Protein AF-A0A957L0G6-F1 (afdb_monomer_lite)

Foldseek 3Di:
DADPVLLVVVVVVLVVVLVLQPDDPCSLVVLLVVCVVDPPVVSVSSNRDDGDCNVVVVVCVVVNVVVVVVCVVPPPPPVVVVVVRVVSNVVSVCCVVVCVPVDDDDDPPVRDDDD

Sequence (115 aa):
GPSAAGEALTDALLAFLRQQIPGRLLDGLPATIMRYCIDDNVADMLGVPRSNWTIYLLWLEEKFWRLLDRLEIRYQRRAAVVTRYSHALLQGLVTIERGGNRPIFQIPSSLRAPM

pLDDT: mean 77.9, std 11.75, range [52.56, 94.69]

Radius of gyration: 19.18 Å; chains: 1; bounding box: 54×34×50 Å

Secondary structure (DSSP, 8-state):
---HHHHHHHHHHHHHHHHHSSSGGGTTHHHHHHHHHS-HHHHHHTTPPPPSTTHHHHHTHHHHHHHHHHHHTT-TTTHHHHHHHHHHHHHHHHHHHTTTT----PPPGGGSPP-

Structure (mmCIF, N/CA/C/O backbone):
data_AF-A0A957L0G6-F1
#
_entry.id   AF-A0A957L0G6-F1
#
loop_
_atom_site.group_PDB
_atom_site.id
_atom_site.type_symbol
_atom_site.label_atom_id
_atom_site.label_alt_id
_atom_site.label_comp_id
_atom_site.label_asym_id
_atom_site.label_entity_id
_atom_site.label_seq_id
_atom_site.pdbx_PDB_ins_code
_atom_site.Cartn_x
_atom_site.Cartn_y
_atom_site.Cartn_z
_atom_site.occupancy
_atom_site.B_iso_or_equiv
_atom_site.auth_seq_id
_atom_site.auth_comp_id
_atom_site.auth_asym_id
_atom_site.auth_atom_id
_atom_site.pdbx_PDB_model_num
ATOM 1 N N . GLY A 1 1 ? -3.435 -4.839 20.943 1.00 75.38 1 GLY A N 1
ATOM 2 C CA . GLY A 1 1 ? -3.300 -6.271 20.613 1.00 75.38 1 GLY A CA 1
ATOM 3 C C . GLY A 1 1 ? -4.083 -6.571 19.348 1.00 75.38 1 GLY A C 1
ATOM 4 O O . GLY A 1 1 ? -4.868 -5.709 18.958 1.00 75.38 1 GLY A O 1
ATOM 5 N N . PRO A 1 2 ? -3.867 -7.733 18.710 1.00 89.69 2 PRO A N 1
ATOM 6 C CA . PRO A 1 2 ? -4.615 -8.143 17.520 1.00 89.69 2 PRO A CA 1
ATOM 7 C C . PRO A 1 2 ? -6.122 -8.163 17.806 1.00 89.69 2 PRO A C 1
ATOM 9 O O . PRO A 1 2 ? -6.548 -8.461 18.924 1.00 89.69 2 PRO A O 1
ATOM 12 N N . SER A 1 3 ? -6.928 -7.790 16.813 1.00 93.69 3 SER A N 1
ATOM 13 C CA . SER A 1 3 ? -8.388 -7.775 16.927 1.00 93.69 3 SER A CA 1
ATOM 14 C C . SER A 1 3 ? -9.028 -8.057 15.574 1.00 93.69 3 SER A C 1
ATOM 16 O O . SER A 1 3 ? -8.546 -7.569 14.554 1.00 93.69 3 SER A O 1
ATOM 18 N N . ALA A 1 4 ? -10.158 -8.769 15.576 1.00 92.62 4 ALA A N 1
ATOM 19 C CA . ALA A 1 4 ? -10.888 -9.095 14.350 1.00 92.62 4 ALA A CA 1
ATOM 20 C C . ALA A 1 4 ? -11.317 -7.840 13.565 1.00 92.62 4 ALA A C 1
ATOM 22 O O . ALA A 1 4 ? -11.284 -7.825 12.339 1.00 92.62 4 ALA A O 1
ATOM 23 N N . ALA A 1 5 ? -11.673 -6.758 14.269 1.00 92.62 5 ALA A N 1
ATOM 24 C CA . ALA A 1 5 ? -12.000 -5.481 13.636 1.00 92.62 5 ALA A CA 1
ATOM 25 C C . ALA A 1 5 ? -10.780 -4.840 12.950 1.00 92.62 5 ALA A C 1
ATOM 27 O O . ALA A 1 5 ? -10.911 -4.283 11.862 1.00 92.62 5 ALA A O 1
ATOM 28 N N . GLY A 1 6 ? -9.597 -4.938 13.566 1.00 91.81 6 GLY A N 1
ATOM 29 C CA . GLY A 1 6 ? -8.343 -4.455 12.986 1.00 91.81 6 GLY A CA 1
ATOM 30 C C . GLY A 1 6 ? -7.937 -5.241 11.740 1.00 91.81 6 GLY A C 1
ATOM 31 O O . GLY A 1 6 ? -7.620 -4.633 10.724 1.00 91.81 6 GLY A O 1
ATOM 32 N N . GLU A 1 7 ? -8.022 -6.571 11.783 1.00 94.31 7 GLU A N 1
ATOM 33 C CA . GLU A 1 7 ? -7.745 -7.434 10.624 1.00 94.31 7 GLU A CA 1
ATOM 34 C C . GLU A 1 7 ? -8.703 -7.152 9.457 1.00 94.31 7 GLU A C 1
ATOM 36 O O . GLU A 1 7 ? -8.262 -6.992 8.318 1.00 94.31 7 GLU A O 1
ATOM 41 N N . ALA A 1 8 ? -10.003 -6.999 9.737 1.00 94.25 8 ALA A N 1
ATOM 42 C CA . ALA A 1 8 ? -10.994 -6.651 8.719 1.00 94.25 8 ALA A CA 1
ATOM 43 C C . ALA A 1 8 ? -10.719 -5.277 8.080 1.00 94.25 8 ALA A C 1
ATOM 45 O O . ALA A 1 8 ? -10.888 -5.104 6.871 1.00 94.25 8 ALA A O 1
ATOM 46 N N . LEU A 1 9 ? -10.264 -4.298 8.872 1.00 94.56 9 LEU A N 1
ATOM 47 C CA . LEU A 1 9 ? -9.872 -2.986 8.359 1.00 94.56 9 LEU A CA 1
ATOM 48 C C . LEU A 1 9 ? -8.610 -3.069 7.487 1.00 94.56 9 LEU A C 1
ATOM 50 O O . LEU A 1 9 ? -8.558 -2.430 6.434 1.00 94.56 9 LEU A O 1
ATOM 54 N N . THR A 1 10 ? -7.618 -3.870 7.888 1.00 94.69 10 THR A N 1
ATOM 55 C CA . THR A 1 10 ? -6.409 -4.123 7.088 1.00 94.69 10 THR A CA 1
ATOM 56 C C . THR A 1 10 ? -6.756 -4.765 5.747 1.00 94.69 10 THR A C 1
ATOM 58 O O . THR A 1 10 ? -6.242 -4.331 4.713 1.00 94.69 10 THR A O 1
ATOM 61 N N . ASP A 1 11 ? -7.649 -5.757 5.728 1.00 93.69 11 ASP A N 1
ATOM 62 C CA . ASP A 1 11 ? -8.068 -6.409 4.483 1.00 93.69 11 ASP A CA 1
ATOM 63 C C . ASP A 1 11 ? -8.803 -5.435 3.549 1.00 93.69 11 ASP A C 1
ATOM 65 O O . ASP A 1 11 ? -8.480 -5.341 2.361 1.00 93.69 11 ASP A O 1
ATOM 69 N N . ALA A 1 12 ? -9.707 -4.611 4.094 1.00 93.88 12 ALA A N 1
ATOM 70 C CA . ALA A 1 12 ? -10.381 -3.560 3.333 1.00 93.88 12 ALA A CA 1
ATOM 71 C C . ALA A 1 12 ? -9.389 -2.544 2.737 1.00 93.88 12 ALA A C 1
ATOM 73 O O . ALA A 1 12 ? -9.527 -2.143 1.577 1.00 93.88 12 ALA A O 1
ATOM 74 N N . LEU A 1 13 ? -8.357 -2.160 3.495 1.00 91.88 13 LEU A N 1
ATOM 75 C CA . LEU A 1 13 ? -7.300 -1.270 3.018 1.00 91.88 13 LEU A CA 1
ATOM 76 C C . LEU A 1 13 ? -6.475 -1.914 1.895 1.00 91.88 13 LEU A C 1
ATOM 78 O O . LEU A 1 13 ? -6.222 -1.275 0.874 1.00 91.88 13 LEU A O 1
ATOM 82 N N . LEU A 1 14 ? -6.083 -3.180 2.035 1.00 91.25 14 LEU A N 1
ATOM 83 C CA . LEU A 1 14 ? -5.350 -3.899 0.989 1.00 91.25 14 LEU A CA 1
ATOM 84 C C . LEU A 1 14 ? -6.190 -4.060 -0.282 1.00 91.25 14 LEU A C 1
ATOM 86 O O . LEU A 1 14 ? -5.670 -3.883 -1.385 1.00 91.25 14 LEU A O 1
ATOM 90 N N . ALA A 1 15 ? -7.485 -4.352 -0.147 1.00 90.12 15 ALA A N 1
ATOM 91 C CA . ALA A 1 15 ? -8.414 -4.399 -1.271 1.00 90.12 15 ALA A CA 1
ATOM 92 C C . ALA A 1 15 ? -8.520 -3.038 -1.974 1.00 90.12 15 ALA A C 1
ATOM 94 O O . ALA A 1 15 ? -8.452 -2.980 -3.204 1.00 90.12 15 ALA A O 1
ATOM 95 N N . PHE A 1 16 ? -8.614 -1.949 -1.207 1.00 87.69 16 PHE A N 1
ATOM 96 C CA . PHE A 1 16 ? -8.604 -0.591 -1.743 1.00 87.69 16 PHE A CA 1
ATOM 97 C C . PHE A 1 16 ? -7.303 -0.287 -2.498 1.00 87.69 16 PHE A C 1
ATOM 99 O O . PHE A 1 16 ? -7.354 0.159 -3.642 1.00 87.69 16 PHE A O 1
ATOM 106 N N . LEU A 1 17 ? -6.138 -0.587 -1.915 1.00 85.44 17 LEU A N 1
ATOM 107 C CA . LEU A 1 17 ? -4.836 -0.331 -2.543 1.00 85.44 17 LEU A CA 1
ATOM 108 C C . LEU A 1 17 ? -4.642 -1.134 -3.837 1.00 85.44 17 LEU A C 1
ATOM 110 O O . LEU A 1 17 ? -4.122 -0.595 -4.813 1.00 85.44 17 LEU A O 1
ATOM 114 N N . ARG A 1 18 ? -5.110 -2.387 -3.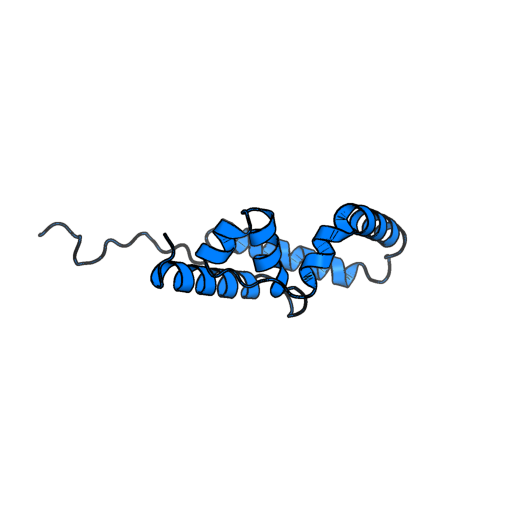892 1.00 84.81 18 ARG A N 1
ATOM 115 C CA . ARG A 1 18 ? -5.075 -3.207 -5.119 1.00 84.81 18 ARG A CA 1
ATOM 116 C C . ARG A 1 18 ? -5.866 -2.578 -6.266 1.00 84.81 18 ARG A C 1
ATOM 118 O O . ARG A 1 18 ? -5.437 -2.670 -7.407 1.00 84.81 18 ARG A O 1
ATOM 125 N N . GLN A 1 19 ? -6.982 -1.902 -5.986 1.00 84.44 19 GLN A N 1
ATOM 126 C CA . GLN A 1 19 ? -7.765 -1.221 -7.029 1.00 84.44 19 GLN A CA 1
ATOM 127 C C . GLN A 1 19 ? -7.030 -0.023 -7.644 1.00 84.44 19 GLN A C 1
ATOM 129 O O . GLN A 1 19 ? -7.326 0.361 -8.773 1.00 84.44 19 GLN A O 1
ATOM 134 N N . GLN A 1 20 ? -6.078 0.563 -6.917 1.00 78.19 20 GLN A N 1
ATOM 135 C CA . GLN A 1 20 ? -5.308 1.724 -7.373 1.00 78.19 20 GLN A CA 1
ATOM 136 C C . GLN A 1 20 ? -4.095 1.321 -8.217 1.00 78.19 20 GLN A C 1
ATOM 138 O O . GLN A 1 20 ? -3.585 2.124 -8.999 1.00 78.19 20 GLN A O 1
ATOM 143 N N . ILE A 1 21 ? -3.626 0.078 -8.076 1.00 75.25 21 ILE A N 1
ATOM 144 C CA . ILE A 1 21 ? -2.477 -0.431 -8.816 1.00 75.25 21 ILE A CA 1
ATOM 145 C C . ILE A 1 21 ? -2.964 -1.071 -10.126 1.00 75.25 21 ILE A C 1
ATOM 147 O O . ILE A 1 21 ? -3.768 -2.001 -10.110 1.00 75.25 21 ILE A O 1
ATOM 151 N N . PRO A 1 22 ? -2.491 -0.605 -11.294 1.00 69.19 22 PRO A N 1
ATOM 152 C CA . PRO A 1 22 ? -2.923 -1.153 -12.570 1.00 69.19 22 PRO A CA 1
ATOM 153 C C . PRO A 1 22 ? -2.393 -2.583 -12.789 1.00 69.19 22 PRO A C 1
ATOM 155 O O . PRO A 1 22 ? -1.188 -2.811 -12.902 1.00 69.19 22 PRO A O 1
ATOM 158 N N . GLY A 1 23 ? -3.315 -3.536 -12.961 1.00 71.75 23 GLY A N 1
ATOM 159 C CA . GLY A 1 23 ? -3.033 -4.936 -13.310 1.00 71.75 23 GLY A CA 1
ATOM 160 C C . GLY A 1 23 ? -2.715 -5.846 -12.113 1.00 71.75 23 GLY A C 1
ATOM 161 O O . GLY A 1 23 ? -2.372 -5.380 -11.042 1.00 71.75 23 GLY A O 1
ATOM 162 N N . ARG A 1 24 ? -2.791 -7.173 -12.314 1.00 75.62 24 ARG A N 1
ATOM 163 C CA . ARG A 1 24 ? -2.708 -8.187 -11.233 1.00 75.62 24 ARG A CA 1
ATOM 164 C C . ARG A 1 24 ? -1.301 -8.550 -10.758 1.00 75.62 24 ARG A C 1
ATOM 166 O O . ARG A 1 24 ? -1.127 -9.227 -9.751 1.00 75.62 24 ARG A O 1
ATOM 173 N N . LEU A 1 25 ? -0.273 -8.172 -11.518 1.00 68.56 25 LEU A N 1
ATOM 174 C CA . LEU A 1 25 ? 1.102 -8.581 -11.214 1.00 68.56 25 LEU A CA 1
ATOM 175 C C . LEU A 1 25 ? 1.594 -7.947 -9.905 1.00 68.56 25 LEU A C 1
ATOM 177 O O . LEU A 1 25 ? 2.338 -8.573 -9.162 1.00 68.56 25 LEU A O 1
ATOM 181 N N . LEU A 1 26 ? 1.145 -6.734 -9.591 1.00 73.38 26 LEU A N 1
ATOM 182 C CA . LEU A 1 26 ? 1.615 -5.971 -8.438 1.00 73.38 26 LEU A CA 1
ATOM 183 C C . LEU A 1 26 ? 0.650 -6.031 -7.239 1.00 73.38 26 LEU A C 1
ATOM 185 O O . LEU A 1 26 ? 0.839 -5.296 -6.277 1.00 73.38 26 LEU A O 1
ATOM 189 N N . ASP A 1 27 ? -0.330 -6.940 -7.237 1.00 80.19 27 ASP A N 1
ATOM 190 C CA . ASP A 1 27 ? -1.326 -7.066 -6.154 1.00 80.19 27 ASP A CA 1
ATOM 191 C C . ASP A 1 27 ? -0.705 -7.417 -4.789 1.00 80.19 27 ASP A C 1
ATOM 193 O O . ASP A 1 27 ? -1.289 -7.141 -3.737 1.00 80.19 27 ASP A O 1
ATOM 197 N N . GLY A 1 28 ? 0.478 -8.043 -4.800 1.00 83.69 28 GLY A N 1
ATOM 198 C CA . GLY A 1 28 ? 1.259 -8.354 -3.600 1.00 83.69 28 GLY A CA 1
ATOM 199 C C . GLY A 1 28 ? 2.115 -7.192 -3.095 1.00 83.69 28 GLY A C 1
ATOM 200 O O . GLY A 1 28 ? 2.562 -7.225 -1.950 1.00 83.69 28 GLY A O 1
ATOM 201 N N . LEU A 1 29 ? 2.324 -6.160 -3.919 1.00 83.50 29 LEU A N 1
ATOM 202 C CA . LEU A 1 29 ? 3.218 -5.044 -3.620 1.00 83.50 29 LEU A CA 1
ATOM 203 C C . LEU A 1 29 ? 2.777 -4.237 -2.384 1.00 83.50 29 LEU A C 1
ATOM 205 O O . LEU A 1 29 ? 3.642 -3.974 -1.552 1.00 83.50 29 LEU A O 1
ATOM 209 N N . PRO A 1 30 ? 1.483 -3.900 -2.177 1.00 87.81 30 PRO A N 1
ATOM 210 C CA . PRO A 1 30 ? 1.049 -3.199 -0.967 1.00 87.81 30 PRO A CA 1
ATOM 211 C C . PRO A 1 30 ? 1.406 -3.944 0.320 1.00 87.81 30 PRO A C 1
ATOM 213 O O . PRO A 1 30 ? 1.952 -3.352 1.244 1.00 87.81 30 PRO A O 1
ATOM 216 N N . ALA A 1 31 ? 1.160 -5.258 0.360 1.00 89.94 31 ALA A N 1
ATOM 217 C CA . ALA A 1 31 ? 1.470 -6.087 1.522 1.00 89.94 31 ALA A CA 1
ATOM 218 C C . ALA A 1 31 ? 2.985 -6.201 1.754 1.00 89.94 31 ALA A C 1
ATOM 220 O O . ALA A 1 31 ? 3.441 -6.139 2.894 1.00 89.94 31 ALA A O 1
ATOM 221 N N . THR A 1 32 ? 3.765 -6.314 0.672 1.00 87.62 32 THR A N 1
ATOM 222 C CA . THR A 1 32 ? 5.233 -6.296 0.721 1.00 87.62 32 THR A CA 1
ATOM 223 C C . THR A 1 32 ? 5.769 -4.981 1.287 1.00 87.62 32 THR A C 1
ATOM 225 O O . THR A 1 32 ? 6.612 -5.008 2.175 1.00 87.62 32 THR A O 1
ATOM 228 N N . ILE A 1 33 ? 5.274 -3.837 0.802 1.00 85.12 33 ILE A N 1
ATOM 229 C CA . ILE A 1 33 ? 5.703 -2.510 1.268 1.00 85.12 33 ILE A CA 1
ATOM 230 C C . ILE A 1 33 ? 5.307 -2.308 2.728 1.00 85.12 33 ILE A C 1
ATOM 232 O O . ILE A 1 33 ? 6.133 -1.868 3.517 1.00 85.12 33 ILE A O 1
ATOM 236 N N . MET A 1 34 ? 4.077 -2.673 3.107 1.00 89.69 34 MET A N 1
ATOM 237 C CA . MET A 1 34 ? 3.645 -2.608 4.503 1.00 89.69 34 MET A CA 1
ATOM 238 C C . MET A 1 34 ? 4.609 -3.389 5.397 1.00 89.69 34 MET A C 1
ATOM 240 O O . MET A 1 34 ? 5.205 -2.789 6.278 1.00 89.69 34 MET A O 1
ATOM 244 N N . ARG A 1 35 ? 4.859 -4.672 5.112 1.00 90.25 35 ARG A N 1
ATOM 245 C CA . ARG A 1 35 ? 5.814 -5.508 5.871 1.00 90.25 35 ARG A CA 1
ATOM 246 C C . ARG A 1 35 ? 7.263 -5.024 5.851 1.00 90.25 35 ARG A C 1
ATOM 248 O O . ARG A 1 35 ? 8.047 -5.424 6.694 1.00 90.25 35 ARG A O 1
ATOM 255 N N . TYR A 1 36 ? 7.644 -4.216 4.873 1.00 85.31 36 TYR A N 1
ATOM 256 C CA . TYR A 1 36 ? 8.959 -3.586 4.865 1.00 85.31 36 TYR A CA 1
ATOM 257 C C . TYR A 1 36 ? 9.000 -2.353 5.775 1.00 85.31 36 TYR A C 1
ATOM 259 O O . TYR A 1 36 ? 9.986 -2.122 6.468 1.00 85.31 36 TYR A O 1
ATOM 267 N N . CYS A 1 37 ? 7.928 -1.559 5.789 1.00 88.38 37 CYS A N 1
ATOM 268 C CA . CYS A 1 37 ? 7.830 -0.355 6.611 1.00 88.38 37 CYS A CA 1
ATOM 269 C C . CYS A 1 37 ? 7.532 -0.651 8.085 1.00 88.38 37 CYS A C 1
ATOM 271 O O . CYS A 1 37 ? 7.915 0.133 8.953 1.00 88.38 37 CYS A O 1
ATOM 273 N N . ILE A 1 38 ? 6.821 -1.742 8.367 1.00 88.88 38 ILE A N 1
ATOM 274 C CA . ILE A 1 38 ? 6.497 -2.194 9.720 1.00 88.88 38 ILE A CA 1
ATOM 275 C C . ILE A 1 38 ? 7.136 -3.555 9.977 1.00 88.88 38 ILE A C 1
ATOM 277 O O . ILE A 1 38 ? 7.136 -4.404 9.098 1.00 88.88 38 ILE A O 1
ATOM 281 N N . ASP A 1 39 ? 7.651 -3.772 11.188 1.00 86.50 39 ASP A N 1
ATOM 282 C CA . ASP A 1 39 ? 8.242 -5.057 11.579 1.00 86.50 39 ASP A CA 1
ATOM 283 C C . ASP A 1 39 ? 7.259 -6.226 11.388 1.00 86.50 39 ASP A C 1
ATOM 285 O O . ASP A 1 39 ? 6.042 -6.069 11.560 1.00 86.50 39 ASP A O 1
ATOM 289 N N . ASP A 1 40 ? 7.787 -7.415 11.085 1.00 87.69 40 ASP A N 1
ATOM 290 C CA . ASP A 1 40 ? 6.984 -8.610 10.806 1.00 87.69 40 ASP A CA 1
ATOM 291 C C . ASP A 1 40 ? 6.044 -8.973 11.962 1.00 87.69 40 ASP A C 1
ATOM 293 O O . ASP A 1 40 ? 4.923 -9.418 11.712 1.00 87.69 40 ASP A O 1
ATOM 297 N N . ASN A 1 41 ? 6.435 -8.716 13.215 1.00 90.44 41 ASN A N 1
ATOM 298 C CA . ASN A 1 41 ? 5.560 -8.972 14.360 1.00 90.44 41 ASN A CA 1
ATOM 299 C C . ASN A 1 41 ? 4.316 -8.077 14.340 1.00 90.44 41 ASN A C 1
ATOM 301 O O . ASN A 1 41 ? 3.213 -8.526 14.651 1.00 90.44 41 ASN A O 1
ATOM 305 N N . VAL A 1 42 ? 4.476 -6.808 13.958 1.00 91.69 42 VAL A N 1
ATOM 306 C CA . VAL A 1 42 ? 3.359 -5.859 13.852 1.00 91.69 42 VAL A CA 1
ATOM 307 C C . VAL A 1 42 ? 2.493 -6.206 12.645 1.00 91.69 42 VAL A C 1
ATOM 309 O O . VAL A 1 42 ? 1.266 -6.155 12.727 1.00 91.69 42 VAL A O 1
ATOM 312 N N . ALA A 1 43 ? 3.115 -6.608 11.537 1.00 91.94 43 ALA A N 1
ATOM 313 C CA . ALA A 1 43 ? 2.397 -7.022 10.341 1.00 91.94 43 ALA A CA 1
ATOM 314 C C . ALA A 1 43 ? 1.562 -8.289 10.573 1.00 91.94 43 ALA A C 1
ATOM 316 O O . ALA A 1 43 ? 0.415 -8.357 10.123 1.00 91.94 43 ALA A O 1
ATOM 317 N N . ASP A 1 44 ? 2.107 -9.255 11.316 1.00 92.50 44 ASP A N 1
ATOM 318 C CA . ASP A 1 44 ? 1.405 -10.476 11.711 1.00 92.50 44 ASP A CA 1
ATOM 319 C C . ASP A 1 44 ? 0.232 -10.147 12.657 1.00 92.50 44 ASP A C 1
ATOM 321 O O . ASP A 1 44 ? -0.862 -10.676 12.473 1.00 92.50 44 ASP A O 1
ATOM 325 N N . MET A 1 45 ? 0.393 -9.194 13.589 1.00 92.38 45 MET A N 1
ATOM 326 C CA . MET A 1 45 ? -0.714 -8.714 14.438 1.00 92.38 45 MET A CA 1
ATOM 327 C C . MET A 1 45 ? -1.842 -8.014 13.666 1.00 92.38 45 MET A C 1
ATOM 329 O O . MET A 1 45 ? -2.977 -7.991 14.141 1.00 92.38 45 MET A O 1
ATOM 333 N N . LEU A 1 46 ? -1.537 -7.399 12.522 1.00 92.00 46 LEU A N 1
ATOM 334 C CA . LEU A 1 46 ? -2.512 -6.702 11.677 1.00 92.00 46 LEU A CA 1
ATOM 335 C C . LEU A 1 46 ? -3.152 -7.611 10.618 1.00 92.00 46 LEU A C 1
ATOM 337 O O . LEU A 1 46 ? -4.024 -7.145 9.883 1.00 92.00 46 LEU A O 1
ATOM 341 N N . GLY A 1 47 ? -2.717 -8.871 10.514 1.00 91.44 47 GLY A N 1
ATOM 342 C CA . GLY A 1 47 ? -3.197 -9.808 9.498 1.00 91.44 47 GLY A CA 1
ATOM 343 C C . GLY A 1 47 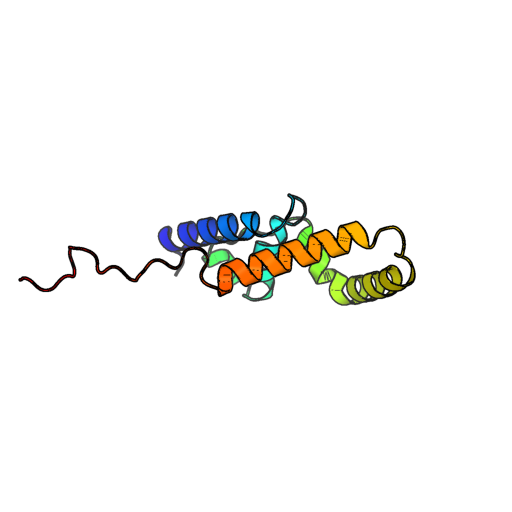? -2.716 -9.480 8.081 1.00 91.44 47 GLY A C 1
ATOM 344 O O . GLY A 1 47 ? -3.333 -9.904 7.104 1.00 91.44 47 GLY A O 1
ATOM 345 N N . VAL A 1 48 ? -1.624 -8.721 7.929 1.00 92.12 48 VAL A N 1
ATOM 346 C CA . VAL A 1 48 ? -1.070 -8.415 6.601 1.00 92.12 48 VAL A CA 1
ATOM 347 C C . VAL A 1 48 ? -0.589 -9.728 5.976 1.00 92.12 48 VAL A C 1
ATOM 349 O O . VAL A 1 48 ? 0.213 -10.424 6.592 1.00 92.12 48 VAL A O 1
ATOM 352 N N . PRO A 1 49 ? -1.004 -10.118 4.762 1.00 88.25 49 PRO A N 1
ATOM 353 C CA . PRO A 1 49 ? -0.556 -11.372 4.172 1.00 88.25 49 PRO A CA 1
ATOM 354 C C . PRO A 1 49 ? 0.954 -11.336 3.917 1.00 88.25 49 PRO A C 1
ATOM 356 O O . PRO A 1 49 ? 1.519 -10.298 3.562 1.00 88.25 49 PRO A O 1
ATOM 359 N N . ARG A 1 50 ? 1.634 -12.475 4.080 1.00 81.75 50 ARG A N 1
ATOM 360 C CA . ARG A 1 50 ? 3.013 -12.605 3.593 1.00 81.75 50 ARG A CA 1
ATOM 361 C C . ARG A 1 50 ? 2.983 -12.558 2.073 1.00 81.75 50 ARG A C 1
ATOM 363 O O . ARG A 1 50 ? 2.199 -13.253 1.433 1.00 81.75 50 ARG A O 1
ATOM 370 N N . SER A 1 51 ? 3.788 -11.681 1.494 1.00 70.44 51 SER A N 1
ATOM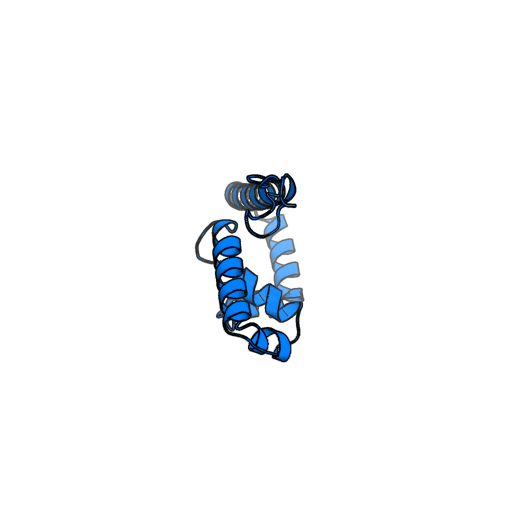 371 C CA . SER A 1 51 ? 3.808 -11.511 0.049 1.00 70.44 51 SER A CA 1
ATOM 372 C C . SER A 1 51 ? 4.491 -12.678 -0.654 1.00 70.44 51 SER A C 1
ATOM 374 O O . SER A 1 51 ? 5.456 -13.221 -0.129 1.00 70.44 51 SER A O 1
ATOM 376 N N . ASN A 1 52 ? 4.021 -12.998 -1.862 1.00 70.38 52 ASN A N 1
ATOM 377 C CA . ASN A 1 52 ? 4.536 -14.094 -2.680 1.00 70.38 52 ASN A CA 1
ATOM 378 C C . ASN A 1 52 ? 5.898 -13.721 -3.300 1.00 70.38 52 ASN A C 1
ATOM 380 O O . ASN A 1 52 ? 6.924 -13.672 -2.635 1.00 70.38 52 ASN A O 1
ATOM 384 N N . TRP A 1 53 ? 5.921 -13.409 -4.594 1.00 68.62 53 TRP A N 1
ATOM 385 C CA . TRP A 1 53 ? 7.153 -13.115 -5.322 1.00 68.62 53 TRP A CA 1
ATOM 386 C C . TRP A 1 53 ? 7.604 -11.651 -5.195 1.00 68.62 53 TRP A C 1
ATOM 388 O O . TRP A 1 53 ? 8.765 -11.341 -5.450 1.00 68.62 53 TRP A O 1
ATOM 398 N N . THR A 1 54 ? 6.714 -10.739 -4.793 1.00 65.81 54 THR A N 1
ATOM 399 C CA . THR A 1 54 ? 7.010 -9.300 -4.703 1.00 65.81 54 THR A CA 1
ATOM 400 C C . THR A 1 54 ? 8.048 -8.972 -3.631 1.00 65.81 54 THR A C 1
ATOM 402 O O . THR A 1 54 ? 8.728 -7.960 -3.756 1.00 65.81 54 THR A O 1
ATOM 405 N N . ILE A 1 55 ? 8.270 -9.851 -2.647 1.00 68.19 55 ILE A N 1
ATOM 406 C CA . ILE A 1 55 ? 9.358 -9.697 -1.667 1.00 68.19 55 ILE A CA 1
ATOM 407 C C . ILE A 1 55 ? 10.742 -9.714 -2.327 1.00 68.19 55 ILE A C 1
ATOM 409 O O . ILE A 1 55 ? 11.653 -9.007 -1.898 1.00 68.19 55 ILE A O 1
ATOM 413 N N . TYR A 1 56 ? 10.885 -10.457 -3.429 1.00 69.38 56 TYR A N 1
ATOM 414 C CA . TYR A 1 56 ? 12.130 -10.493 -4.180 1.00 69.38 56 TYR A CA 1
ATOM 415 C C . TYR A 1 56 ? 12.414 -9.165 -4.880 1.00 69.38 56 TYR A C 1
ATOM 417 O O . TYR A 1 56 ? 13.581 -8.892 -5.107 1.00 69.38 56 TYR A O 1
ATOM 425 N N . LEU A 1 57 ? 11.413 -8.320 -5.180 1.00 67.19 57 LEU A N 1
ATOM 426 C CA . LEU A 1 57 ? 11.656 -6.976 -5.730 1.00 67.19 57 LEU A CA 1
ATOM 427 C C . LEU A 1 57 ? 12.400 -6.085 -4.733 1.00 67.19 57 LEU A C 1
ATOM 429 O O . LEU A 1 57 ? 13.331 -5.393 -5.133 1.00 67.19 57 LEU A O 1
ATOM 433 N N . LEU A 1 58 ? 12.018 -6.134 -3.452 1.00 67.06 58 LEU A N 1
ATOM 434 C CA . LEU A 1 58 ? 12.698 -5.384 -2.393 1.00 67.06 58 LEU A CA 1
ATOM 435 C C . LEU A 1 58 ? 14.092 -5.946 -2.120 1.00 67.06 58 LEU A C 1
ATOM 437 O O . LEU A 1 58 ? 15.058 -5.199 -2.032 1.00 67.06 58 LEU A O 1
ATOM 441 N N . TRP A 1 59 ? 14.222 -7.273 -2.052 1.00 65.94 59 TRP A N 1
ATOM 442 C CA . TRP A 1 59 ? 15.519 -7.909 -1.804 1.00 65.94 59 TRP A CA 1
ATOM 443 C C . TRP A 1 59 ? 16.515 -7.701 -2.956 1.00 65.94 59 TRP A C 1
ATOM 445 O O . TRP A 1 59 ? 17.728 -7.759 -2.768 1.00 65.94 59 TRP A O 1
ATOM 455 N N . LEU A 1 60 ? 16.012 -7.426 -4.163 1.00 65.19 60 LEU A N 1
ATOM 456 C CA . LEU A 1 60 ? 16.832 -7.082 -5.316 1.00 65.19 60 LEU A CA 1
ATOM 457 C C . LEU A 1 60 ? 17.192 -5.594 -5.394 1.00 65.19 60 LEU A C 1
ATOM 459 O O . LEU A 1 60 ? 17.681 -5.212 -6.448 1.00 65.19 60 LEU A O 1
ATOM 463 N N . GLU A 1 61 ? 16.988 -4.766 -4.365 1.00 60.03 61 GLU A N 1
ATOM 464 C CA . GLU A 1 61 ? 17.136 -3.297 -4.415 1.00 60.03 61 GLU A CA 1
ATOM 465 C C . GLU A 1 61 ? 18.334 -2.808 -5.257 1.00 60.03 61 GLU A C 1
ATOM 467 O O . GLU A 1 61 ? 18.144 -2.158 -6.286 1.00 60.03 61 GLU A O 1
ATOM 472 N N . GLU A 1 62 ? 19.571 -3.206 -4.938 1.00 61.25 62 GLU A N 1
ATOM 473 C CA . GLU A 1 62 ? 20.757 -2.759 -5.691 1.00 61.25 62 GLU A CA 1
ATOM 474 C C . GLU A 1 62 ? 20.829 -3.279 -7.135 1.00 61.25 62 GLU A C 1
ATOM 476 O O . GLU A 1 62 ? 21.455 -2.668 -8.007 1.00 61.25 62 GLU A O 1
ATOM 481 N N . LYS A 1 63 ? 20.281 -4.464 -7.405 1.00 62.53 63 LYS A N 1
ATOM 482 C CA . LYS A 1 63 ? 20.278 -5.053 -8.752 1.00 62.53 63 LYS A CA 1
ATOM 483 C C . LYS A 1 63 ? 19.108 -4.532 -9.573 1.00 62.53 63 LYS A C 1
ATOM 485 O O . LYS A 1 63 ? 19.265 -4.396 -10.779 1.00 62.53 63 LYS A O 1
ATOM 490 N N . PHE A 1 64 ? 17.982 -4.232 -8.940 1.00 65.56 64 PHE A N 1
ATOM 491 C CA . PHE A 1 64 ? 16.782 -3.677 -9.541 1.00 65.56 64 PHE A CA 1
ATOM 492 C C . PHE A 1 64 ? 17.020 -2.233 -9.965 1.00 65.56 64 PHE A C 1
ATOM 494 O O . PHE A 1 64 ? 16.777 -1.928 -11.127 1.00 65.56 64 PHE A O 1
ATOM 501 N N . TRP A 1 65 ? 17.616 -1.399 -9.104 1.00 62.31 65 TRP A N 1
ATOM 502 C CA . TRP A 1 65 ? 18.043 -0.044 -9.474 1.00 62.31 65 TRP A CA 1
ATOM 503 C C . TRP A 1 65 ? 19.038 -0.063 -10.640 1.00 62.31 65 TRP A C 1
ATOM 505 O O . TRP A 1 65 ? 18.784 0.543 -11.676 1.00 62.31 65 TRP A O 1
ATOM 515 N N . ARG A 1 66 ? 20.093 -0.892 -10.569 1.00 64.69 66 ARG A N 1
ATOM 516 C CA . ARG A 1 66 ? 21.041 -1.062 -11.692 1.00 64.69 66 ARG A CA 1
ATOM 517 C C . ARG A 1 66 ? 20.400 -1.621 -12.965 1.00 64.69 66 ARG A C 1
ATOM 519 O O . ARG A 1 66 ? 20.891 -1.364 -14.065 1.00 64.69 66 ARG A O 1
ATOM 526 N N . LEU A 1 67 ? 19.360 -2.445 -12.844 1.00 65.50 67 LEU A N 1
ATOM 527 C CA . LEU A 1 67 ? 18.628 -2.992 -13.983 1.00 65.50 67 LEU A CA 1
ATOM 528 C C . LEU A 1 67 ? 17.713 -1.930 -14.601 1.00 65.50 67 LEU A C 1
ATOM 530 O O . LEU A 1 67 ? 17.660 -1.857 -15.826 1.00 65.50 67 LEU A O 1
ATOM 534 N N . LEU A 1 68 ? 17.048 -1.109 -13.784 1.00 63.75 68 LEU A N 1
ATOM 535 C CA . LEU A 1 68 ? 16.247 0.031 -14.226 1.00 63.75 68 LEU A CA 1
ATOM 536 C C . LEU A 1 68 ? 17.116 1.065 -14.949 1.00 63.75 68 LEU A C 1
ATOM 538 O O . LEU A 1 68 ? 16.794 1.381 -16.092 1.00 63.75 68 LEU A O 1
ATOM 542 N N . ASP A 1 69 ? 18.268 1.451 -14.394 1.00 64.50 69 ASP A N 1
ATOM 543 C CA . ASP A 1 69 ? 19.228 2.355 -15.057 1.00 64.50 69 ASP A CA 1
ATOM 544 C C . ASP A 1 69 ? 19.696 1.790 -16.415 1.00 64.50 69 ASP A C 1
ATOM 546 O O . ASP A 1 69 ? 19.772 2.482 -17.432 1.00 64.50 69 ASP A O 1
ATOM 550 N N . ARG A 1 70 ? 19.966 0.476 -16.486 1.00 61.38 70 ARG A N 1
ATOM 551 C CA . ARG A 1 70 ? 20.348 -0.204 -17.744 1.00 61.38 70 ARG A CA 1
ATOM 552 C C . ARG A 1 70 ? 19.195 -0.390 -18.731 1.00 61.38 70 ARG A C 1
ATOM 554 O O . ARG A 1 70 ? 19.443 -0.708 -19.905 1.00 61.38 70 ARG A O 1
ATOM 561 N N . LEU A 1 71 ? 17.951 -0.310 -18.272 1.00 60.19 71 LEU A N 1
ATOM 562 C CA . LEU A 1 71 ? 16.762 -0.361 -19.119 1.00 60.19 71 LEU A CA 1
ATOM 563 C C . LEU A 1 71 ? 16.427 1.031 -19.654 1.00 60.19 71 LEU A C 1
ATOM 565 O O . LEU A 1 71 ? 16.058 1.128 -20.825 1.00 60.19 71 LEU A O 1
ATOM 569 N N . GLU A 1 72 ? 16.654 2.083 -18.865 1.00 58.56 72 GLU A N 1
ATOM 570 C CA . GLU A 1 72 ? 16.462 3.489 -19.236 1.00 58.56 72 GLU A CA 1
ATOM 571 C C . GLU A 1 72 ? 17.249 3.865 -20.506 1.00 58.56 72 GLU A C 1
ATOM 573 O O . GLU A 1 72 ? 16.717 4.510 -21.408 1.00 58.56 72 GLU A O 1
ATOM 578 N N . ILE A 1 73 ? 18.455 3.312 -20.678 1.00 54.06 73 ILE A N 1
ATOM 579 C CA . ILE A 1 73 ? 19.322 3.557 -21.849 1.00 54.06 73 ILE A CA 1
ATOM 580 C C . ILE A 1 73 ? 18.818 2.857 -23.138 1.00 54.06 73 ILE A C 1
ATOM 582 O O . ILE A 1 73 ? 19.249 3.188 -24.242 1.00 54.06 73 ILE A O 1
ATOM 586 N N . ARG A 1 74 ? 17.884 1.893 -23.057 1.00 52.56 74 ARG A N 1
ATOM 587 C CA . ARG A 1 74 ? 17.538 0.996 -24.189 1.00 52.56 74 ARG A CA 1
ATOM 588 C C . ARG A 1 74 ? 16.122 1.155 -24.751 1.00 52.56 74 ARG A C 1
ATOM 590 O O . ARG A 1 74 ? 15.782 0.500 -25.736 1.00 52.56 74 ARG A O 1
ATOM 597 N N . TYR A 1 75 ? 15.264 1.960 -24.126 1.00 53.12 75 TYR A N 1
ATOM 598 C CA . TYR A 1 75 ? 13.807 1.773 -24.203 1.00 53.12 75 TYR A CA 1
ATOM 599 C C . TYR A 1 75 ? 13.025 2.766 -25.081 1.00 53.12 75 TYR A C 1
ATOM 601 O O . TYR A 1 75 ? 11.852 3.011 -24.820 1.00 53.12 75 TYR A O 1
ATOM 609 N N . GLN A 1 76 ? 13.575 3.264 -26.194 1.00 55.53 76 GLN A N 1
ATOM 610 C CA . GLN A 1 76 ? 12.798 4.110 -27.126 1.00 55.53 76 GLN A CA 1
ATOM 611 C C . GLN A 1 76 ? 11.541 3.423 -27.713 1.00 55.53 76 GLN A C 1
ATOM 613 O O . GLN A 1 76 ? 10.604 4.107 -28.108 1.00 55.53 76 GLN A O 1
ATOM 618 N N . ARG A 1 77 ? 11.466 2.080 -27.745 1.00 54.69 77 ARG A N 1
ATOM 619 C CA . ARG A 1 77 ? 10.320 1.342 -28.334 1.00 54.69 77 ARG A CA 1
ATOM 620 C C . ARG A 1 77 ? 9.310 0.771 -27.334 1.00 54.69 77 ARG A C 1
ATOM 622 O O . ARG A 1 77 ? 8.273 0.266 -27.748 1.00 54.69 77 ARG A O 1
ATOM 629 N N . ARG A 1 78 ? 9.585 0.828 -26.029 1.00 55.12 78 ARG A N 1
ATOM 630 C CA . ARG A 1 78 ? 8.680 0.312 -24.981 1.00 55.12 78 ARG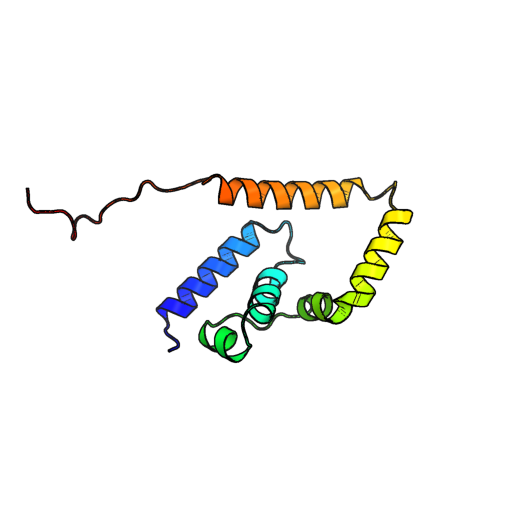 A CA 1
ATOM 631 C C . ARG A 1 78 ? 8.389 1.332 -23.868 1.00 55.12 78 ARG A C 1
ATOM 633 O O . ARG A 1 78 ? 7.618 1.028 -22.958 1.00 55.12 78 ARG A O 1
ATOM 640 N N . ALA A 1 79 ? 8.928 2.550 -23.986 1.00 64.44 79 ALA A N 1
ATOM 641 C CA . ALA A 1 79 ? 8.625 3.687 -23.120 1.00 64.44 79 ALA A CA 1
ATOM 642 C C . ALA A 1 79 ? 7.117 3.944 -22.998 1.00 64.44 79 ALA A C 1
ATOM 644 O O . ALA A 1 79 ? 6.631 4.140 -21.896 1.00 64.44 79 ALA A O 1
ATOM 645 N N . ALA A 1 80 ? 6.353 3.821 -24.089 1.00 68.69 80 ALA A N 1
ATOM 646 C CA . ALA A 1 80 ? 4.917 4.107 -24.084 1.00 68.69 80 ALA A CA 1
ATOM 647 C C . ALA A 1 80 ? 4.118 3.295 -23.044 1.00 68.69 80 ALA A C 1
ATOM 649 O O . ALA A 1 80 ? 3.187 3.820 -22.436 1.00 68.69 80 ALA A O 1
ATOM 650 N N . VAL A 1 81 ? 4.487 2.030 -22.806 1.00 69.62 81 VAL A N 1
ATOM 651 C CA . VAL A 1 81 ? 3.816 1.195 -21.799 1.00 69.62 81 VAL A CA 1
ATOM 652 C C . VAL A 1 81 ? 4.195 1.664 -20.398 1.00 69.62 81 VAL A C 1
ATOM 654 O O . VAL A 1 81 ? 3.312 1.930 -19.593 1.00 69.62 81 VAL A O 1
ATOM 657 N N . VAL A 1 82 ? 5.489 1.843 -20.121 1.00 75.81 82 VAL A N 1
ATOM 658 C CA . VAL A 1 82 ? 5.978 2.305 -18.809 1.00 75.81 82 VAL A CA 1
ATOM 659 C C . VAL A 1 82 ? 5.417 3.686 -18.466 1.00 75.81 82 VAL A C 1
ATOM 661 O O . VAL A 1 82 ? 4.917 3.874 -17.363 1.00 75.81 82 VAL A O 1
ATOM 664 N N . THR A 1 83 ? 5.406 4.613 -19.425 1.00 79.38 83 THR A N 1
ATOM 665 C CA . THR A 1 83 ? 4.809 5.947 -19.287 1.00 79.38 83 THR A CA 1
ATOM 666 C C . THR A 1 83 ? 3.313 5.872 -18.991 1.00 79.38 83 THR A C 1
ATOM 668 O O . THR A 1 83 ? 2.811 6.622 -18.160 1.00 79.38 83 THR A O 1
ATOM 671 N N . ARG A 1 84 ? 2.576 4.952 -19.624 1.00 78.50 84 ARG A N 1
ATOM 672 C CA . ARG A 1 84 ? 1.146 4.771 -19.339 1.00 78.50 84 ARG A CA 1
ATOM 673 C C . ARG A 1 84 ? 0.912 4.223 -17.930 1.00 78.50 84 ARG A C 1
ATOM 675 O O . ARG A 1 84 ? -0.005 4.678 -17.254 1.00 78.50 84 ARG A O 1
ATOM 682 N N . TYR A 1 85 ? 1.744 3.282 -17.488 1.00 78.94 85 TYR A N 1
ATOM 683 C CA . TYR A 1 85 ? 1.692 2.723 -16.136 1.00 78.94 85 TYR A CA 1
ATOM 684 C C . TYR A 1 85 ? 2.043 3.765 -15.067 1.00 78.94 85 TYR A C 1
ATOM 686 O O . TYR A 1 85 ? 1.305 3.900 -14.093 1.00 78.94 85 TYR A O 1
ATOM 694 N N . SER A 1 86 ? 3.122 4.531 -15.254 1.00 77.88 86 SER A N 1
ATOM 695 C CA . SER A 1 86 ? 3.528 5.577 -14.309 1.00 77.88 86 SER A CA 1
ATOM 696 C C . SER A 1 86 ? 2.493 6.695 -14.225 1.00 77.88 86 SER A C 1
ATOM 698 O O . SER A 1 86 ? 2.147 7.127 -13.128 1.00 77.88 86 SER A O 1
ATOM 700 N N . HIS A 1 87 ? 1.928 7.111 -15.360 1.00 84.38 87 HIS A N 1
ATOM 701 C CA . HIS A 1 87 ? 0.872 8.117 -15.384 1.00 84.38 87 HIS A CA 1
ATOM 702 C C . HIS A 1 87 ? -0.402 7.631 -14.682 1.00 84.38 87 HIS A C 1
ATOM 704 O O . HIS A 1 87 ? -0.981 8.381 -13.903 1.00 84.38 87 HIS A O 1
ATOM 710 N N . ALA A 1 88 ? -0.814 6.377 -14.896 1.00 82.50 88 ALA A N 1
ATOM 711 C CA . ALA A 1 88 ? -1.972 5.799 -14.211 1.00 82.50 88 ALA A CA 1
ATOM 712 C C . ALA A 1 88 ? -1.763 5.715 -12.689 1.00 82.50 88 ALA A C 1
ATOM 714 O O . ALA A 1 88 ? -2.657 6.084 -11.931 1.00 82.50 88 ALA A O 1
ATOM 715 N N . LEU A 1 89 ? -0.572 5.299 -12.243 1.00 81.94 89 LEU A N 1
ATOM 716 C CA . LEU A 1 89 ? -0.215 5.271 -10.821 1.00 81.94 89 LEU A CA 1
ATOM 717 C C . LEU A 1 89 ? -0.251 6.670 -10.193 1.00 81.94 89 LEU A C 1
ATOM 719 O O . LEU A 1 89 ? -0.876 6.863 -9.152 1.00 81.94 89 LEU A O 1
ATOM 723 N N . LEU A 1 90 ? 0.376 7.656 -10.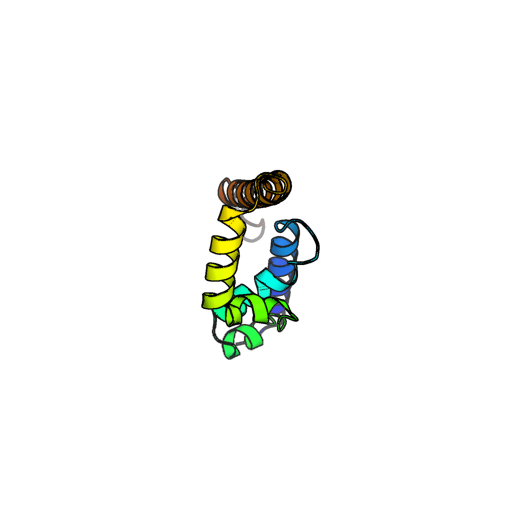841 1.00 86.25 90 LEU A N 1
ATOM 724 C CA . LEU A 1 90 ? 0.374 9.042 -10.366 1.00 86.25 90 LEU A CA 1
ATOM 725 C C . LEU A 1 90 ? -1.039 9.638 -10.353 1.00 86.25 90 LEU A C 1
ATOM 727 O O . LEU A 1 90 ? -1.397 10.337 -9.410 1.00 86.25 90 LEU A O 1
ATOM 731 N N . GLN A 1 91 ? -1.867 9.342 -11.358 1.00 83.00 91 GLN A N 1
ATOM 732 C CA . GLN A 1 91 ? -3.268 9.767 -11.386 1.00 83.00 91 GLN A CA 1
ATOM 733 C C . GLN A 1 91 ? -4.089 9.141 -10.258 1.00 83.00 91 GLN A C 1
ATOM 735 O O . GLN A 1 91 ? -4.893 9.846 -9.648 1.00 83.00 91 GLN A O 1
ATOM 740 N N . GLY A 1 92 ? -3.880 7.856 -9.960 1.00 79.31 92 GLY A N 1
ATOM 741 C CA . GLY A 1 92 ? -4.493 7.192 -8.809 1.00 79.31 92 GLY A CA 1
ATOM 742 C C . GLY A 1 92 ? -4.118 7.897 -7.507 1.00 79.31 92 GLY A C 1
ATOM 743 O O . GLY A 1 92 ? -4.997 8.333 -6.768 1.00 79.31 92 GLY A O 1
ATOM 744 N N . LEU A 1 93 ? -2.821 8.138 -7.288 1.00 82.38 93 LEU A N 1
ATOM 745 C CA . LEU A 1 93 ? -2.326 8.839 -6.100 1.00 82.38 93 LEU A CA 1
ATOM 746 C C . LEU A 1 93 ? -2.922 10.250 -5.964 1.00 82.38 93 LEU A C 1
ATOM 748 O O . LEU A 1 93 ? -3.446 10.607 -4.912 1.00 82.38 93 LEU A O 1
ATOM 752 N N . VAL A 1 94 ? -2.912 11.038 -7.043 1.00 84.50 94 VAL A N 1
ATOM 753 C CA . VAL A 1 94 ? -3.486 12.394 -7.052 1.00 84.50 94 VAL A CA 1
ATOM 754 C C . VAL A 1 94 ? -4.992 12.370 -6.787 1.00 84.50 94 VAL A C 1
ATOM 756 O O . VAL A 1 94 ? -5.505 13.268 -6.123 1.00 84.50 94 VAL A O 1
ATOM 759 N N . THR A 1 95 ? -5.708 11.359 -7.278 1.00 79.69 95 THR A N 1
ATOM 760 C CA . THR A 1 95 ? -7.158 11.210 -7.073 1.00 79.69 95 THR A CA 1
ATOM 761 C C . THR A 1 95 ? -7.491 10.895 -5.615 1.00 79.69 95 THR A C 1
ATOM 763 O O . THR A 1 95 ? -8.465 11.426 -5.078 1.00 79.69 95 THR A O 1
ATOM 766 N N . ILE A 1 96 ? -6.672 10.072 -4.958 1.00 75.75 96 ILE A N 1
ATOM 767 C CA . ILE A 1 96 ? -6.803 9.756 -3.530 1.00 75.75 96 ILE A CA 1
ATOM 768 C C . ILE A 1 96 ? -6.542 11.015 -2.692 1.00 75.75 96 ILE A C 1
ATOM 770 O O . ILE A 1 96 ? -7.396 11.413 -1.899 1.00 75.75 96 ILE A O 1
ATOM 774 N N . GLU A 1 97 ? -5.411 11.686 -2.926 1.00 75.25 97 GLU A N 1
ATOM 775 C CA . GLU A 1 97 ? -4.967 12.856 -2.151 1.00 75.25 97 GLU A CA 1
ATOM 776 C C . GLU A 1 97 ? -5.861 14.087 -2.345 1.00 75.25 97 GLU A C 1
ATOM 778 O O . GLU A 1 97 ? -6.146 14.825 -1.401 1.00 75.25 97 GLU A O 1
ATOM 783 N N . ARG A 1 98 ? -6.377 14.309 -3.561 1.00 74.75 98 ARG A N 1
ATOM 784 C CA . ARG A 1 98 ? -7.322 15.409 -3.835 1.00 74.75 98 ARG A CA 1
ATOM 785 C C . ARG A 1 98 ? -8.748 15.111 -3.374 1.00 74.75 98 ARG A C 1
ATOM 787 O O . ARG A 1 98 ? -9.651 15.900 -3.643 1.00 74.75 98 ARG A O 1
ATOM 794 N N . GLY A 1 99 ? -8.947 14.021 -2.634 1.00 62.09 99 GLY A N 1
ATOM 795 C CA . GLY A 1 99 ? -10.197 13.737 -1.950 1.00 62.09 99 GLY A CA 1
ATOM 796 C C . GLY A 1 99 ? -11.290 13.242 -2.883 1.00 62.09 99 GLY A C 1
ATOM 797 O O . GLY A 1 99 ? -12.430 13.672 -2.724 1.00 62.09 99 GL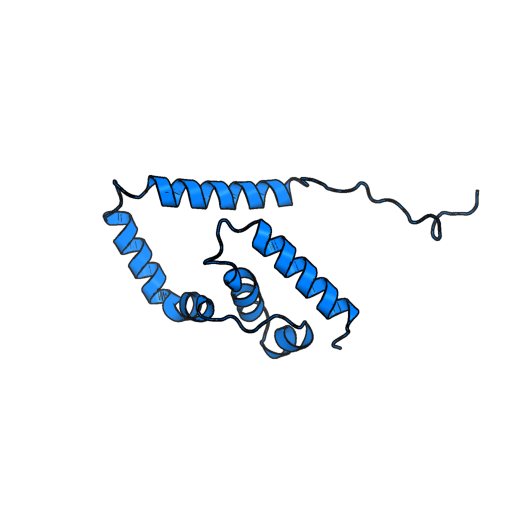Y A O 1
ATOM 798 N N . GLY A 1 100 ? -10.961 12.343 -3.821 1.00 68.81 100 GLY A N 1
ATOM 799 C CA . GLY A 1 100 ? -11.864 11.859 -4.873 1.00 68.81 100 GLY A CA 1
ATOM 800 C C . GLY A 1 100 ? -13.317 11.638 -4.430 1.00 68.81 100 GLY A C 1
ATOM 801 O O . GLY A 1 100 ? -14.228 12.092 -5.113 1.00 68.81 100 GLY A O 1
ATOM 802 N N . ASN A 1 101 ? -13.527 11.022 -3.258 1.00 63.28 101 ASN A N 1
ATOM 803 C CA . ASN A 1 101 ? -14.825 10.918 -2.584 1.00 63.28 101 ASN A CA 1
ATOM 804 C C . ASN A 1 101 ? -14.702 11.282 -1.095 1.00 63.28 101 ASN A C 1
ATOM 806 O O . ASN A 1 101 ? -15.084 10.489 -0.237 1.00 63.28 101 ASN A O 1
ATOM 810 N N . ARG A 1 102 ? -14.079 12.424 -0.766 1.00 66.12 102 ARG A N 1
ATOM 811 C CA . ARG A 1 102 ? -13.949 12.896 0.622 1.00 66.12 102 ARG A CA 1
ATOM 812 C C . ARG A 1 102 ? -15.361 13.119 1.175 1.00 66.12 102 ARG A C 1
ATOM 814 O O . ARG A 1 102 ? -15.983 14.123 0.823 1.00 66.12 102 ARG A O 1
ATOM 821 N N . PRO A 1 103 ? -15.891 12.218 2.020 1.00 67.50 103 PRO A N 1
ATOM 822 C CA . PRO A 1 103 ? -17.214 12.421 2.567 1.00 67.50 103 PRO A CA 1
ATOM 823 C C . PRO A 1 103 ? -17.125 13.621 3.505 1.00 67.50 103 PRO A C 1
ATOM 825 O O . PRO A 1 103 ? -16.175 13.745 4.285 1.00 67.50 103 PRO A O 1
ATOM 828 N N . ILE A 1 104 ? -18.105 14.520 3.433 1.00 76.12 104 ILE A N 1
ATOM 829 C CA . ILE A 1 104 ? -18.271 15.533 4.476 1.00 76.12 104 ILE A CA 1
ATOM 830 C C . ILE A 1 104 ? -18.407 14.763 5.788 1.00 76.12 104 ILE A C 1
ATOM 832 O O . ILE A 1 104 ? -19.158 13.790 5.852 1.00 76.12 104 ILE A O 1
ATOM 836 N N . PHE A 1 105 ? -17.655 15.157 6.814 1.00 79.88 105 PHE A N 1
ATOM 837 C CA . PHE A 1 105 ? -17.739 14.505 8.112 1.00 79.88 105 PHE A CA 1
ATOM 838 C C . PHE A 1 105 ? -19.175 14.626 8.638 1.00 79.88 105 PHE A C 1
ATOM 840 O O . PHE A 1 105 ? -19.634 15.719 8.971 1.00 79.88 105 PHE A O 1
ATOM 847 N N . GLN A 1 106 ? -19.903 13.510 8.656 1.00 82.56 106 GLN A N 1
ATOM 848 C CA . GLN A 1 106 ? -21.275 13.453 9.146 1.00 82.56 106 GLN A CA 1
ATOM 849 C C . GLN A 1 106 ? -21.271 12.906 10.565 1.00 82.56 106 GLN A C 1
ATOM 851 O O . GLN A 1 106 ? -20.807 11.794 10.810 1.00 82.56 106 GLN A O 1
ATOM 856 N N . ILE A 1 107 ? -21.827 13.681 11.495 1.00 86.25 107 ILE A N 1
ATOM 857 C CA . ILE A 1 107 ? -22.015 13.230 12.872 1.00 86.25 107 ILE A CA 1
ATOM 858 C C . ILE A 1 107 ? -23.137 12.176 12.876 1.00 86.25 107 ILE A C 1
ATOM 860 O O . ILE A 1 107 ? -24.261 12.492 12.442 1.00 86.25 107 ILE A O 1
ATOM 864 N N . PRO A 1 108 ? -22.866 10.946 13.359 1.00 87.50 108 PRO A N 1
ATOM 865 C CA . PRO A 1 108 ? -23.879 9.907 13.513 1.00 87.50 108 PRO A CA 1
ATOM 866 C C . PRO A 1 108 ? -25.077 10.423 14.313 1.00 87.50 108 PRO A C 1
ATOM 868 O O . PRO A 1 108 ? -24.907 11.182 15.266 1.00 87.50 108 PRO A O 1
ATOM 871 N N . SER A 1 109 ? -26.295 10.018 13.948 1.00 83.75 109 SER A N 1
ATOM 872 C CA . SER A 1 109 ? -27.529 10.477 14.609 1.00 83.75 109 SER A CA 1
ATOM 873 C C . SER A 1 109 ? -27.549 10.203 16.117 1.00 83.75 109 SER A C 1
ATOM 875 O O . SER A 1 109 ? -28.155 10.970 16.854 1.00 83.75 109 SER A O 1
ATOM 877 N N . SER A 1 110 ? -26.833 9.173 16.579 1.00 85.75 110 SER A N 1
ATOM 878 C CA . SER A 1 110 ? -26.661 8.824 17.995 1.00 85.75 110 SER A CA 1
ATOM 879 C C . SER A 1 110 ? -25.748 9.767 18.790 1.00 85.75 110 SER A C 1
ATOM 881 O O . SER A 1 110 ? -25.757 9.713 20.015 1.00 85.75 110 SER A O 1
ATOM 883 N N . LEU A 1 111 ? -24.954 10.609 18.120 1.00 83.88 111 LEU A N 1
ATOM 884 C CA . LEU A 1 111 ? -23.982 11.528 18.731 1.00 83.88 111 LEU A CA 1
ATOM 885 C C . LEU A 1 111 ? -24.342 13.007 18.509 1.00 83.88 111 LEU A C 1
ATOM 887 O O . LEU A 1 111 ? -23.547 13.891 18.827 1.00 83.88 111 LEU A O 1
ATOM 891 N N . ARG A 1 112 ? -25.520 13.301 17.939 1.00 85.25 112 ARG A N 1
ATOM 892 C CA . ARG A 1 112 ? -26.016 14.680 17.810 1.00 85.25 112 ARG A CA 1
ATOM 893 C C . ARG A 1 112 ? -26.546 15.160 19.159 1.00 85.25 112 ARG A C 1
ATOM 895 O O . ARG A 1 112 ? -27.196 14.398 19.869 1.00 85.25 112 ARG A O 1
ATOM 902 N N . ALA A 1 113 ? -26.282 16.423 19.494 1.00 79.12 113 ALA A N 1
ATOM 903 C CA . ALA A 1 113 ? -26.895 17.047 20.661 1.00 79.12 113 ALA A CA 1
ATOM 904 C C . ALA A 1 113 ? -28.432 16.967 20.538 1.00 79.12 113 ALA A C 1
ATOM 906 O O . ALA A 1 113 ? -28.943 17.160 19.428 1.00 79.12 113 ALA A O 1
ATOM 907 N N . PRO A 1 114 ? -29.160 16.659 21.628 1.00 73.88 114 PRO A N 1
ATOM 908 C CA . PRO A 1 114 ? -30.616 16.700 21.605 1.00 73.88 114 PRO A CA 1
ATOM 909 C C . PRO A 1 114 ? -31.053 18.127 21.256 1.00 73.88 114 PRO A C 1
ATOM 911 O O . PRO A 1 114 ? -30.559 19.083 21.856 1.00 73.88 114 PRO A O 1
ATOM 914 N N . MET A 1 115 ? -31.903 18.253 20.235 1.00 62.09 115 MET A N 1
ATOM 915 C CA . MET A 1 115 ? -32.569 19.513 19.891 1.00 62.09 115 MET A CA 1
ATOM 916 C C . MET A 1 115 ? -33.701 19.811 20.863 1.00 62.09 115 MET A C 1
ATOM 918 O O . MET A 1 115 ? -34.363 18.838 21.293 1.00 62.09 115 MET A O 1
#